Protein AF-A0ABD4Q7L3-F1 (afdb_monomer_lite)

Radius of gyration: 31.9 Å; chains: 1; bounding box: 56×35×97 Å

pLDDT: mean 82.97, std 9.63, range [55.47, 96.81]

Secondary structure (DSSP, 8-state):
--TTS-HHHHHHHHHHHHHHHHHHHHHHHHHHHHHHHHHHHHHHHHHHHHHHHHHHHHHHHHHHHHHHHHHHHHHHHHHT--HHHHHHTT--HHHHHHHHHHHHHHH-GGGG-HHHHHHHH-HHHHHHHHHHHHTS----

Foldseek 3Di:
DLVPDDPVVSVVVVVVVVVVVVVVVVVVLVVVVVVVVVVLLVVLVVVVVVVVVVLCVVLPVLVVLLVQLVVLQVVCVVVVHDSVVSNVVRDDPVVNVVSVVSVVVCVDCVVVPVVVSVVVSHPVCVVVVVVSVVVDDDDD

Sequence (140 aa):
HLRDLNTERRHAVLAATVLHLSRHLTDCAIDMFKKLMGILTRRANNQAAARVTRSVREVQTPLKDVSKVCHAIIKAREKGEDMAKALDLVIQWPAFATSVQAVDTLIAPDVIDGKIEMLQRYPTIRKLAPQFLSTLVFRG

Structure (mmCIF, N/CA/C/O backbone):
data_AF-A0ABD4Q7L3-F1
#
_entry.id   AF-A0ABD4Q7L3-F1
#
loop_
_atom_site.group_PDB
_atom_site.id
_atom_site.type_symbol
_atom_site.label_atom_id
_atom_site.label_alt_id
_atom_site.label_comp_id
_atom_site.label_asym_id
_atom_site.label_entity_id
_atom_site.label_seq_id
_atom_site.pdbx_PDB_ins_code
_atom_site.Cartn_x
_atom_site.Cartn_y
_atom_site.Cartn_z
_atom_site.occupancy
_atom_site.B_iso_or_equiv
_atom_site.auth_seq_id
_atom_site.auth_comp_id
_atom_site.auth_asym_id
_atom_site.auth_atom_id
_atom_site.pdbx_PDB_model_num
ATOM 1 N N . HIS A 1 1 ? 23.487 21.770 -47.163 1.00 65.06 1 HIS A N 1
ATOM 2 C CA . HIS A 1 1 ? 24.306 21.182 -46.079 1.00 65.06 1 HIS A CA 1
ATOM 3 C C . HIS A 1 1 ? 24.476 19.658 -46.150 1.00 65.06 1 HIS A C 1
ATOM 5 O O . HIS A 1 1 ? 25.609 19.228 -46.287 1.00 65.06 1 HIS A O 1
ATOM 11 N N . LEU A 1 2 ? 23.434 18.808 -46.086 1.00 66.12 2 LEU A N 1
ATOM 12 C CA . LEU A 1 2 ? 23.606 17.332 -46.190 1.00 66.12 2 LEU A CA 1
ATOM 13 C C . LEU A 1 2 ? 23.742 16.805 -47.634 1.00 66.12 2 LEU A C 1
ATOM 15 O O . LEU A 1 2 ? 24.401 15.793 -47.874 1.00 66.12 2 LEU A O 1
ATOM 19 N N . ARG A 1 3 ? 23.117 17.492 -48.601 1.00 73.88 3 ARG A N 1
ATOM 20 C CA . ARG A 1 3 ? 23.193 17.167 -50.038 1.00 73.88 3 ARG A CA 1
ATOM 21 C C . ARG A 1 3 ? 24.555 17.479 -50.668 1.00 73.88 3 ARG A C 1
ATOM 23 O O . ARG A 1 3 ? 24.882 16.880 -51.683 1.00 73.88 3 ARG A O 1
ATOM 30 N N . ASP A 1 4 ? 25.346 18.331 -50.024 1.00 81.25 4 ASP A N 1
ATOM 31 C CA . ASP A 1 4 ? 26.659 18.772 -50.516 1.00 81.25 4 ASP A CA 1
ATOM 32 C C . ASP A 1 4 ? 27.794 17.838 -50.054 1.00 81.25 4 ASP A C 1
ATOM 34 O O . ASP A 1 4 ? 28.928 17.939 -50.513 1.00 81.25 4 ASP A O 1
ATOM 38 N N . LEU A 1 5 ? 27.493 16.899 -49.146 1.00 83.19 5 LEU A N 1
ATOM 39 C CA . LEU A 1 5 ? 28.414 15.846 -48.725 1.00 83.19 5 LEU A CA 1
ATOM 40 C C . LEU A 1 5 ? 28.433 14.709 -49.749 1.00 83.19 5 LEU A C 1
ATOM 42 O O . LEU A 1 5 ? 27.383 14.328 -50.283 1.00 83.19 5 LEU A O 1
ATOM 46 N N . ASN A 1 6 ? 29.616 14.117 -49.945 1.00 89.06 6 ASN A N 1
ATOM 47 C CA . ASN A 1 6 ? 29.748 12.856 -50.669 1.00 89.06 6 ASN A CA 1
ATOM 48 C C . ASN A 1 6 ? 28.935 11.743 -49.976 1.00 89.06 6 ASN A C 1
ATOM 50 O O . ASN A 1 6 ? 28.613 11.828 -48.787 1.00 89.06 6 ASN A O 1
ATOM 54 N N . THR A 1 7 ? 28.571 10.714 -50.738 1.00 89.75 7 THR A N 1
ATOM 55 C CA . THR A 1 7 ? 27.643 9.661 -50.300 1.00 89.75 7 THR A CA 1
ATOM 56 C C . THR A 1 7 ? 28.088 8.985 -49.001 1.00 89.75 7 THR A C 1
ATOM 58 O O . THR A 1 7 ? 27.281 8.840 -48.087 1.00 89.75 7 THR A O 1
ATOM 61 N N . GLU A 1 8 ? 29.382 8.686 -48.865 1.00 90.38 8 GLU A N 1
ATOM 62 C CA . GLU A 1 8 ? 29.963 8.082 -47.658 1.00 90.38 8 GLU A CA 1
ATOM 63 C C . GLU A 1 8 ? 29.814 8.970 -46.418 1.00 90.38 8 GLU A C 1
ATOM 65 O O . GLU A 1 8 ? 29.303 8.533 -45.386 1.00 90.38 8 GLU A O 1
ATOM 70 N N . ARG A 1 9 ? 30.185 10.256 -46.507 1.00 89.25 9 ARG A N 1
ATOM 71 C CA . ARG A 1 9 ? 30.033 11.196 -45.383 1.00 89.25 9 ARG A CA 1
ATOM 72 C C . ARG A 1 9 ? 28.567 11.423 -45.043 1.00 89.25 9 ARG A C 1
ATOM 74 O O . ARG A 1 9 ? 28.232 11.560 -43.870 1.00 89.25 9 ARG A O 1
ATOM 81 N N . ARG A 1 10 ? 27.683 11.437 -46.043 1.00 92.94 10 ARG A N 1
ATOM 82 C CA . ARG A 1 10 ? 26.237 11.540 -45.818 1.00 92.94 10 ARG A CA 1
ATOM 83 C C . ARG A 1 10 ? 25.713 10.330 -45.044 1.00 92.94 10 ARG A C 1
ATOM 85 O O . ARG A 1 10 ? 24.997 10.525 -44.065 1.00 92.94 10 ARG A O 1
ATOM 92 N N . HIS A 1 11 ? 26.082 9.112 -45.440 1.00 93.88 11 HIS A N 1
ATOM 93 C CA . HIS A 1 11 ? 25.696 7.895 -44.723 1.00 93.88 11 HIS A CA 1
ATOM 94 C C . HIS A 1 11 ? 26.267 7.859 -43.306 1.00 93.88 11 HIS A C 1
ATOM 96 O O . HIS A 1 11 ? 25.527 7.561 -42.372 1.00 93.88 11 HIS A O 1
ATOM 102 N N . ALA A 1 12 ? 27.533 8.240 -43.123 1.00 93.88 12 ALA A N 1
ATOM 103 C CA . ALA A 1 12 ? 28.151 8.311 -41.802 1.00 93.88 12 ALA A CA 1
ATOM 104 C C . ALA A 1 12 ? 27.418 9.295 -40.873 1.00 93.88 12 ALA A C 1
ATOM 106 O O . ALA A 1 12 ? 27.132 8.960 -39.725 1.00 93.88 12 ALA A O 1
ATOM 107 N N . VAL A 1 13 ? 27.053 10.483 -41.373 1.00 94.31 13 VAL A N 1
ATOM 108 C CA . VAL A 1 13 ? 26.292 11.474 -40.594 1.00 94.31 13 VAL A CA 1
ATOM 109 C C . VAL A 1 13 ? 24.889 10.962 -40.267 1.00 94.31 13 VAL A C 1
ATOM 111 O O . VAL A 1 13 ? 24.468 11.083 -39.123 1.00 94.31 13 VAL A O 1
ATOM 114 N N . LEU A 1 14 ? 24.182 10.350 -41.223 1.00 94.94 14 LEU A N 1
ATOM 115 C CA . LEU A 1 14 ? 22.853 9.774 -40.981 1.00 94.94 14 LEU A CA 1
ATOM 116 C C . LEU A 1 14 ? 22.893 8.615 -39.974 1.00 94.94 14 LEU A C 1
ATOM 118 O O . LEU A 1 14 ? 22.049 8.536 -39.086 1.00 94.94 14 LEU A O 1
ATOM 122 N N . ALA A 1 15 ? 23.885 7.731 -40.068 1.00 95.81 15 ALA A N 1
ATOM 123 C CA . ALA A 1 15 ? 24.061 6.649 -39.107 1.00 95.81 15 ALA A CA 1
ATOM 124 C C . ALA A 1 15 ? 24.372 7.198 -37.706 1.00 95.81 15 ALA A C 1
ATOM 126 O O . ALA A 1 15 ? 23.769 6.771 -36.720 1.00 95.81 15 ALA A O 1
ATOM 127 N N . ALA A 1 16 ? 25.265 8.189 -37.611 1.00 95.25 16 ALA A N 1
ATOM 128 C CA . ALA A 1 16 ? 25.606 8.831 -36.347 1.00 95.25 16 ALA A CA 1
ATOM 129 C C . ALA A 1 16 ? 24.401 9.539 -35.707 1.00 95.25 16 ALA A C 1
ATOM 131 O O . ALA A 1 16 ? 24.200 9.415 -34.497 1.00 95.25 16 ALA A O 1
ATOM 132 N N . THR A 1 17 ? 23.572 10.238 -36.492 1.00 95.75 17 THR A N 1
ATOM 133 C CA . THR A 1 17 ? 22.369 10.907 -35.972 1.00 95.75 17 THR A CA 1
ATOM 134 C C . THR A 1 17 ? 21.314 9.910 -35.513 1.00 95.75 17 THR A C 1
ATOM 136 O O . THR A 1 17 ? 20.751 10.097 -34.435 1.00 95.75 17 THR A O 1
ATOM 139 N N . VAL A 1 18 ? 21.086 8.823 -36.257 1.00 96.81 18 VAL A N 1
ATOM 140 C CA . VAL A 1 18 ? 20.170 7.746 -35.840 1.00 96.81 18 VAL A CA 1
ATOM 141 C C . VAL A 1 18 ? 20.642 7.104 -34.534 1.00 96.81 18 VAL A C 1
ATOM 143 O O . VAL A 1 18 ? 19.846 6.942 -33.610 1.00 96.81 18 VAL A O 1
ATOM 146 N N . LEU A 1 19 ? 21.937 6.801 -34.404 1.00 94.56 19 LEU A N 1
ATOM 147 C CA . LEU A 1 19 ? 22.505 6.241 -33.171 1.00 94.56 19 LEU A CA 1
ATOM 148 C C . LEU A 1 19 ? 22.420 7.212 -31.988 1.00 94.56 19 LEU A C 1
ATOM 150 O O . LEU A 1 19 ? 22.184 6.790 -30.854 1.00 94.56 19 LEU A O 1
ATOM 154 N N . HIS A 1 20 ? 22.630 8.506 -32.233 1.00 95.50 20 HIS A N 1
ATOM 155 C CA . HIS A 1 20 ? 22.486 9.538 -31.212 1.00 95.50 20 HIS A CA 1
ATOM 156 C C . HIS A 1 20 ? 21.033 9.643 -30.735 1.00 95.50 20 HIS A C 1
ATOM 158 O O . HIS A 1 20 ? 20.776 9.578 -29.533 1.00 95.50 20 HIS A O 1
ATOM 164 N N . LEU A 1 21 ? 20.082 9.723 -31.668 1.00 96.06 21 LEU A N 1
ATOM 165 C CA . LEU A 1 21 ? 18.662 9.826 -31.350 1.00 96.06 21 LEU A CA 1
ATOM 166 C C . LEU A 1 21 ? 18.143 8.564 -30.652 1.00 96.06 21 LEU A C 1
ATOM 168 O O . LEU A 1 21 ? 17.412 8.672 -29.673 1.00 96.06 21 LEU A O 1
ATOM 172 N N . SER A 1 22 ? 18.558 7.376 -31.097 1.00 92.12 22 SER A N 1
ATOM 173 C CA . SER A 1 22 ? 18.190 6.108 -30.457 1.00 92.12 22 SER A CA 1
ATOM 174 C C . SER A 1 22 ? 18.645 6.052 -28.998 1.00 92.12 22 SER A C 1
ATOM 176 O O . SER A 1 22 ? 17.879 5.605 -28.144 1.00 92.12 22 SER A O 1
ATOM 178 N N . ARG A 1 23 ? 19.865 6.520 -28.695 1.00 92.69 23 ARG A N 1
ATOM 179 C CA . ARG A 1 23 ? 20.345 6.634 -27.308 1.00 92.69 23 ARG A CA 1
ATOM 180 C C . ARG A 1 23 ? 19.506 7.623 -26.513 1.00 92.69 23 ARG A C 1
ATOM 182 O O . ARG A 1 23 ? 18.954 7.250 -25.487 1.00 92.69 23 ARG A O 1
ATOM 189 N N . HIS A 1 24 ? 19.328 8.832 -27.041 1.00 94.94 24 HIS A N 1
ATOM 190 C CA . HIS A 1 24 ? 18.562 9.876 -26.366 1.00 94.94 24 HIS A CA 1
ATOM 191 C C . HIS A 1 24 ? 17.119 9.440 -26.055 1.00 94.94 24 HIS A C 1
ATOM 193 O O . HIS A 1 24 ? 16.615 9.668 -24.957 1.00 94.94 24 HIS A O 1
ATOM 199 N N . LEU A 1 25 ? 16.444 8.781 -27.002 1.00 94.88 25 LEU A N 1
ATOM 200 C CA . LEU A 1 25 ? 15.093 8.255 -26.796 1.00 94.88 25 LEU A CA 1
ATOM 201 C C . LEU A 1 25 ? 15.060 7.131 -25.757 1.00 94.88 25 LEU A C 1
ATOM 203 O O . LEU A 1 25 ? 14.116 7.072 -24.972 1.00 94.88 25 LEU A O 1
ATOM 207 N N . THR A 1 26 ? 16.082 6.275 -25.722 1.00 92.88 26 THR A N 1
ATOM 208 C CA . THR A 1 26 ? 16.200 5.217 -24.709 1.00 92.88 26 THR A CA 1
ATOM 209 C C . THR A 1 26 ? 16.346 5.816 -23.312 1.00 92.88 26 THR A C 1
ATOM 211 O O . THR A 1 26 ? 15.606 5.432 -22.406 1.00 92.88 26 THR A O 1
ATOM 214 N N . ASP A 1 27 ? 17.220 6.812 -23.150 1.00 93.75 27 ASP A N 1
ATOM 215 C CA . ASP A 1 27 ? 17.404 7.519 -21.878 1.00 93.75 27 ASP A CA 1
ATOM 216 C C . ASP A 1 27 ? 16.103 8.204 -21.430 1.00 93.75 27 ASP A C 1
ATOM 218 O O . ASP A 1 27 ? 15.658 8.032 -20.292 1.00 93.75 27 ASP A O 1
ATOM 222 N N . CYS A 1 28 ? 15.417 8.891 -22.352 1.00 96.19 28 CYS A N 1
ATOM 223 C CA . CYS A 1 28 ? 14.116 9.507 -22.079 1.00 96.19 28 CYS A CA 1
ATOM 224 C C . CYS A 1 28 ? 13.063 8.477 -21.647 1.00 96.19 28 CYS A C 1
ATOM 226 O O . CYS A 1 28 ? 12.322 8.712 -20.688 1.00 96.19 28 CYS A O 1
ATOM 228 N N . ALA A 1 29 ? 12.987 7.336 -22.336 1.00 93.62 29 ALA A N 1
ATOM 229 C CA . ALA A 1 29 ? 12.043 6.273 -22.013 1.00 93.62 29 ALA A CA 1
ATOM 230 C C . ALA A 1 29 ? 12.314 5.692 -20.617 1.00 93.62 29 ALA A C 1
ATOM 232 O O . ALA A 1 29 ? 11.380 5.511 -19.831 1.00 93.62 29 ALA A O 1
ATOM 233 N N . ILE A 1 30 ? 13.586 5.459 -20.279 1.00 94.25 30 ILE A N 1
ATOM 234 C CA . ILE A 1 30 ? 14.004 4.992 -18.952 1.00 94.25 30 ILE A CA 1
ATOM 235 C C . ILE A 1 30 ? 13.620 6.014 -17.875 1.00 94.25 30 ILE A C 1
ATOM 237 O O . ILE A 1 30 ? 13.093 5.634 -16.827 1.00 94.25 30 ILE A O 1
ATOM 241 N N . ASP A 1 31 ? 13.827 7.306 -18.114 1.00 95.94 31 ASP A N 1
ATOM 242 C CA . ASP A 1 31 ? 13.477 8.346 -17.145 1.00 95.94 31 ASP A CA 1
ATOM 243 C C . ASP A 1 31 ? 11.965 8.500 -16.953 1.00 95.94 31 ASP A C 1
ATOM 245 O O . ASP A 1 31 ? 11.493 8.661 -15.820 1.00 95.94 31 ASP A O 1
ATOM 249 N N . MET A 1 32 ? 11.178 8.391 -18.025 1.00 94.88 32 MET A N 1
ATOM 250 C CA . MET A 1 32 ? 9.718 8.333 -17.923 1.00 94.88 32 MET A CA 1
ATOM 251 C C . MET A 1 32 ? 9.266 7.111 -17.123 1.00 94.88 32 MET A C 1
ATOM 253 O O . MET A 1 32 ? 8.410 7.235 -16.243 1.00 94.88 32 MET A O 1
ATOM 257 N N . PHE A 1 33 ? 9.875 5.952 -17.375 1.00 92.69 33 PHE A N 1
ATOM 258 C CA . PHE A 1 33 ? 9.591 4.729 -16.636 1.00 92.69 33 PHE A CA 1
ATOM 259 C C . PHE A 1 33 ? 9.917 4.883 -15.143 1.00 92.69 33 PHE A C 1
ATOM 261 O O . PHE A 1 33 ? 9.061 4.601 -14.305 1.00 92.69 33 PHE A O 1
ATOM 268 N N . LYS A 1 34 ? 11.088 5.430 -14.784 1.00 92.38 34 LYS A N 1
ATOM 269 C CA . LYS A 1 34 ? 11.451 5.739 -13.385 1.00 92.38 34 LYS A CA 1
ATOM 270 C C . LYS A 1 34 ? 10.423 6.654 -12.713 1.00 92.38 34 LYS A C 1
ATOM 272 O O . LYS A 1 34 ? 9.984 6.373 -11.596 1.00 92.38 34 LYS A O 1
ATOM 277 N N . LYS A 1 35 ? 10.001 7.730 -13.387 1.00 94.25 35 LYS A N 1
ATOM 278 C CA . LYS A 1 35 ? 8.984 8.661 -12.862 1.00 94.25 35 LYS A CA 1
ATOM 279 C C . LYS A 1 35 ? 7.646 7.960 -12.634 1.00 94.25 35 LYS A C 1
ATOM 281 O O . LYS A 1 35 ? 7.054 8.101 -11.563 1.00 94.25 35 LYS A O 1
ATOM 286 N N . LEU A 1 36 ? 7.192 7.167 -13.603 1.00 91.94 36 LEU A N 1
ATOM 287 C CA . LEU A 1 36 ? 5.952 6.396 -13.507 1.00 91.94 36 LEU A CA 1
ATOM 288 C C . LEU A 1 36 ? 6.007 5.394 -12.346 1.00 91.94 36 LEU A C 1
ATOM 290 O O . LEU A 1 36 ? 5.063 5.307 -11.559 1.00 91.94 36 LEU A O 1
ATOM 294 N N . MET A 1 37 ? 7.133 4.701 -12.181 1.00 88.75 37 MET A N 1
ATOM 295 C CA . MET A 1 37 ? 7.374 3.787 -11.064 1.00 88.75 37 MET A CA 1
ATOM 296 C C . MET A 1 37 ? 7.308 4.499 -9.710 1.00 88.75 37 MET A C 1
ATOM 298 O O . MET A 1 37 ? 6.671 3.995 -8.780 1.00 88.75 37 MET A O 1
ATOM 302 N N . GLY A 1 38 ? 7.885 5.698 -9.603 1.00 89.56 38 GLY A N 1
ATOM 303 C CA . GLY A 1 38 ? 7.792 6.528 -8.402 1.00 89.56 38 GLY A CA 1
ATOM 304 C C . GLY A 1 38 ? 6.351 6.929 -8.068 1.00 89.56 38 GLY A C 1
ATOM 305 O O . GLY A 1 38 ? 5.919 6.804 -6.920 1.00 89.56 38 GLY A O 1
ATOM 306 N N . ILE A 1 39 ? 5.573 7.338 -9.074 1.00 90.75 39 ILE A N 1
ATOM 307 C CA . ILE A 1 39 ? 4.156 7.703 -8.911 1.00 90.75 39 ILE A CA 1
ATOM 308 C C . ILE A 1 39 ? 3.329 6.499 -8.448 1.00 90.75 39 ILE A C 1
ATOM 310 O O . ILE A 1 39 ? 2.574 6.609 -7.478 1.00 90.75 39 ILE A O 1
ATOM 314 N N . LEU A 1 40 ? 3.474 5.347 -9.111 1.00 88.19 40 LEU A N 1
ATOM 315 C CA . LEU A 1 40 ? 2.744 4.129 -8.753 1.00 88.19 40 LEU A CA 1
ATOM 316 C C . LEU A 1 40 ? 3.097 3.657 -7.341 1.00 88.19 40 LEU A C 1
ATOM 318 O O . LEU A 1 40 ? 2.200 3.319 -6.569 1.00 88.19 40 LEU A O 1
ATOM 322 N N . THR A 1 41 ? 4.380 3.703 -6.981 1.00 86.12 41 THR A N 1
ATOM 323 C CA . THR A 1 41 ? 4.844 3.313 -5.645 1.00 86.12 41 THR A CA 1
ATOM 324 C C . THR A 1 41 ? 4.274 4.234 -4.573 1.00 86.12 41 THR A C 1
ATOM 326 O O . THR A 1 41 ? 3.724 3.763 -3.576 1.00 86.12 41 THR A O 1
ATOM 329 N N . ARG A 1 42 ? 4.314 5.554 -4.796 1.00 87.69 42 ARG A N 1
ATOM 330 C CA . ARG A 1 42 ? 3.730 6.534 -3.872 1.00 87.69 42 ARG A CA 1
ATOM 331 C C . ARG A 1 42 ? 2.223 6.337 -3.718 1.00 87.69 42 ARG A C 1
ATOM 333 O O . ARG A 1 42 ? 1.719 6.364 -2.599 1.00 87.69 42 ARG A O 1
ATOM 340 N N . ARG A 1 43 ? 1.502 6.098 -4.818 1.00 87.06 43 ARG A N 1
ATOM 341 C CA . ARG A 1 43 ? 0.058 5.826 -4.788 1.00 87.06 43 ARG A CA 1
ATOM 342 C C . ARG A 1 43 ? -0.261 4.580 -3.966 1.00 87.06 43 ARG A C 1
ATOM 344 O O . ARG A 1 43 ? -1.149 4.634 -3.120 1.00 87.06 43 ARG A O 1
ATOM 351 N N . ALA A 1 44 ? 0.464 3.491 -4.194 1.00 84.12 44 ALA A N 1
ATOM 352 C CA . ALA A 1 44 ? 0.277 2.249 -3.457 1.00 84.12 44 ALA A CA 1
ATOM 353 C C . ALA A 1 44 ? 0.578 2.409 -1.957 1.00 84.12 44 ALA A C 1
ATOM 355 O O . ALA A 1 44 ? -0.187 1.940 -1.114 1.00 84.12 44 ALA A O 1
ATOM 356 N N . ASN A 1 45 ? 1.644 3.138 -1.613 1.00 83.94 45 ASN A N 1
ATOM 357 C CA . ASN A 1 45 ? 1.997 3.430 -0.223 1.00 83.94 45 ASN A CA 1
ATOM 358 C C . ASN A 1 45 ? 0.924 4.280 0.466 1.00 83.94 45 ASN A C 1
ATOM 360 O O . ASN A 1 45 ? 0.507 3.947 1.572 1.00 83.94 45 ASN A O 1
ATOM 364 N N . ASN A 1 46 ? 0.427 5.322 -0.205 1.00 86.44 46 ASN A N 1
ATOM 365 C CA . ASN A 1 46 ? -0.641 6.170 0.323 1.00 86.44 46 ASN A CA 1
ATOM 366 C C . ASN A 1 46 ? -1.942 5.385 0.541 1.00 86.44 46 ASN A C 1
ATOM 368 O O . ASN A 1 46 ? -2.608 5.575 1.554 1.00 86.44 46 ASN A O 1
ATOM 372 N N . GLN A 1 47 ? -2.306 4.491 -0.384 1.00 83.31 47 GLN A N 1
ATOM 373 C CA . GLN A 1 47 ? -3.491 3.643 -0.232 1.00 83.31 47 GLN A CA 1
ATOM 374 C C . GLN A 1 47 ? -3.353 2.669 0.940 1.00 83.31 47 GLN A C 1
ATOM 376 O O . GLN A 1 47 ? -4.298 2.514 1.709 1.00 83.31 47 GLN A O 1
ATOM 381 N N . ALA A 1 48 ? -2.186 2.045 1.103 1.00 80.94 48 ALA A N 1
ATOM 382 C CA . ALA A 1 48 ? -1.908 1.176 2.244 1.00 80.94 48 ALA A CA 1
ATOM 383 C C . ALA A 1 48 ? -1.960 1.954 3.572 1.00 80.94 48 ALA A C 1
ATOM 385 O O . ALA A 1 48 ? -2.660 1.543 4.492 1.00 80.94 48 ALA A O 1
ATOM 386 N N . ALA A 1 49 ? -1.320 3.126 3.646 1.00 80.56 49 ALA A N 1
ATOM 387 C CA . ALA A 1 49 ? -1.375 3.983 4.831 1.00 80.56 49 ALA A CA 1
ATOM 388 C C . ALA A 1 49 ? -2.818 4.388 5.179 1.00 80.56 49 ALA A C 1
ATOM 390 O O . ALA A 1 49 ? -3.232 4.270 6.328 1.00 80.56 49 ALA A O 1
ATOM 391 N N . ALA A 1 50 ? -3.618 4.781 4.182 1.00 82.44 50 ALA A N 1
ATOM 392 C CA . ALA A 1 50 ? -5.025 5.119 4.382 1.00 82.44 50 ALA A CA 1
ATOM 393 C C . ALA A 1 50 ? -5.861 3.927 4.886 1.00 82.44 50 ALA A C 1
ATOM 395 O O . ALA A 1 50 ? -6.750 4.121 5.715 1.00 82.44 50 ALA A O 1
ATOM 396 N N . ARG A 1 51 ? -5.577 2.700 4.423 1.00 78.31 51 ARG A N 1
ATOM 397 C CA . ARG A 1 51 ? -6.230 1.478 4.928 1.00 78.31 51 ARG A CA 1
ATOM 398 C C . ARG A 1 51 ? -5.909 1.235 6.399 1.00 78.31 51 ARG A C 1
ATOM 400 O O . ARG A 1 51 ? -6.838 0.991 7.158 1.00 78.31 51 ARG A O 1
ATOM 407 N N . VAL A 1 52 ? -4.645 1.378 6.802 1.00 75.50 52 VAL A N 1
ATOM 408 C CA . VAL A 1 52 ? -4.231 1.254 8.211 1.00 75.50 52 VAL A CA 1
ATOM 409 C C . VAL A 1 52 ? -4.896 2.327 9.075 1.00 75.50 52 VAL A C 1
ATOM 411 O O . VAL A 1 52 ? -5.436 2.034 10.135 1.00 75.50 52 VAL A O 1
ATOM 414 N N . THR A 1 53 ? -4.928 3.583 8.626 1.00 76.56 53 THR A N 1
ATOM 415 C CA . THR A 1 53 ? -5.618 4.646 9.377 1.00 76.56 53 THR A CA 1
ATOM 416 C C . THR A 1 53 ? -7.114 4.360 9.521 1.00 76.56 53 THR A C 1
ATOM 418 O O . THR A 1 53 ? -7.697 4.603 10.579 1.00 76.56 53 THR A O 1
ATOM 421 N N . ARG A 1 54 ? -7.746 3.833 8.467 1.00 78.50 54 ARG A N 1
ATOM 422 C CA . ARG A 1 54 ? -9.158 3.454 8.491 1.00 78.50 54 ARG A CA 1
ATOM 423 C C . ARG A 1 54 ? -9.416 2.289 9.446 1.00 78.50 54 ARG A C 1
ATOM 425 O O . ARG A 1 54 ? -10.333 2.404 10.253 1.00 78.50 54 ARG A O 1
ATOM 432 N N . SER A 1 55 ? -8.597 1.238 9.411 1.00 73.81 55 SER A N 1
ATOM 433 C CA . SER A 1 55 ? -8.751 0.093 10.313 1.00 73.81 55 SER A CA 1
ATOM 434 C C . SER A 1 55 ? -8.562 0.501 11.776 1.00 73.81 55 SER A C 1
ATOM 436 O O . SER A 1 55 ? -9.394 0.167 12.613 1.00 73.81 55 SER A O 1
ATOM 438 N N . VAL A 1 56 ? -7.560 1.332 12.087 1.00 73.44 56 VAL A N 1
ATOM 439 C CA . VAL A 1 56 ? -7.367 1.885 13.441 1.00 73.44 56 VAL A CA 1
ATOM 440 C C . VAL A 1 56 ? -8.603 2.659 13.914 1.00 73.44 56 VAL A C 1
ATOM 442 O O . VAL A 1 56 ? -9.014 2.528 15.067 1.00 73.44 56 VAL A O 1
ATOM 445 N N . ARG A 1 57 ? -9.230 3.445 13.030 1.00 78.25 57 ARG A N 1
ATOM 446 C CA . ARG A 1 57 ? -10.450 4.196 13.361 1.00 78.25 57 ARG A CA 1
ATOM 447 C C . ARG A 1 57 ? -11.657 3.284 13.583 1.00 78.25 57 ARG A C 1
ATOM 449 O O . ARG A 1 57 ? -12.427 3.535 14.506 1.00 78.25 57 ARG A O 1
ATOM 456 N N . GLU A 1 58 ? -11.825 2.254 12.760 1.00 79.31 58 GLU A N 1
ATOM 457 C CA . GLU A 1 58 ? -12.919 1.279 12.883 1.00 79.31 58 GLU A CA 1
ATOM 458 C C . GLU A 1 58 ? -12.818 0.475 14.194 1.00 79.31 58 GLU A C 1
ATOM 460 O O . GLU A 1 58 ? -13.832 0.152 14.807 1.00 79.31 58 GLU A O 1
ATOM 465 N N . VAL A 1 59 ? -11.599 0.250 14.689 1.00 75.44 59 VAL A N 1
ATOM 466 C CA . VAL A 1 59 ? -11.308 -0.562 15.885 1.00 75.44 59 VAL A CA 1
ATOM 467 C C . VAL A 1 59 ? -11.348 0.243 17.183 1.00 75.44 59 VAL A C 1
ATOM 469 O O . VAL A 1 59 ? -11.541 -0.309 18.268 1.00 75.44 59 VAL A O 1
ATOM 472 N N . GLN A 1 60 ? -11.211 1.566 17.099 1.00 80.88 60 GLN A N 1
ATOM 473 C CA . GLN A 1 60 ? -11.186 2.431 18.274 1.00 80.88 60 GLN A CA 1
ATOM 474 C C . GLN A 1 60 ? -12.458 2.306 19.131 1.00 80.88 60 GLN A C 1
ATOM 476 O O . GLN A 1 60 ? -12.375 2.377 20.357 1.00 80.88 60 GLN A O 1
ATOM 481 N N . THR A 1 61 ? -13.626 2.136 18.508 1.00 82.81 61 THR A N 1
ATOM 482 C CA . THR A 1 61 ? -14.902 2.009 19.227 1.00 82.81 61 THR A CA 1
ATOM 483 C C . THR A 1 61 ? -15.022 0.656 19.946 1.00 82.81 61 THR A C 1
ATOM 485 O O . THR A 1 61 ? -15.162 0.685 21.169 1.00 82.81 61 THR A O 1
ATOM 488 N N . PRO A 1 62 ? -14.853 -0.507 19.277 1.00 82.00 62 PRO A N 1
ATOM 489 C CA . PRO A 1 62 ? -14.808 -1.808 19.952 1.00 82.00 62 PRO A CA 1
ATOM 490 C C . PRO A 1 62 ? -13.800 -1.873 21.107 1.00 82.00 62 PRO A C 1
ATOM 492 O O . PRO A 1 62 ? -14.143 -2.321 22.199 1.00 82.00 62 PRO A O 1
ATOM 495 N N . LEU A 1 63 ? -12.579 -1.352 20.918 1.00 84.12 63 LEU A N 1
ATOM 496 C CA . LEU A 1 63 ? -11.562 -1.320 21.979 1.00 84.12 63 LEU A CA 1
ATOM 497 C C . LEU A 1 63 ? -11.977 -0.459 23.176 1.00 84.12 63 LEU A C 1
ATOM 499 O O . LEU A 1 63 ? 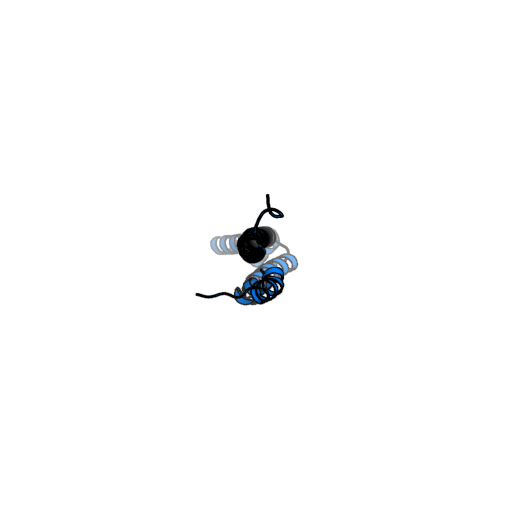-11.698 -0.819 24.320 1.00 84.12 63 LEU A O 1
ATOM 503 N N . LYS A 1 64 ? -12.639 0.681 22.938 1.00 85.38 64 LYS A N 1
ATOM 504 C CA . LYS A 1 64 ? -13.177 1.513 24.024 1.00 85.38 64 LYS A CA 1
ATOM 505 C C . LYS A 1 64 ? -14.233 0.760 24.821 1.00 85.38 64 LYS A C 1
ATOM 507 O O . LYS A 1 64 ? -14.233 0.869 26.043 1.00 85.38 64 LYS A O 1
ATOM 512 N N . ASP A 1 65 ? -15.104 0.007 24.162 1.00 84.38 65 ASP A N 1
ATOM 513 C CA . ASP A 1 65 ? -16.165 -0.737 24.842 1.00 84.38 65 ASP A CA 1
ATOM 514 C C . ASP A 1 65 ? -15.610 -1.921 25.639 1.00 84.38 65 ASP A C 1
ATOM 516 O O . ASP A 1 65 ? -15.970 -2.086 26.806 1.00 84.38 65 ASP A O 1
ATOM 520 N N . VAL A 1 66 ? -14.638 -2.652 25.083 1.00 84.62 66 VAL A N 1
ATOM 521 C CA . VAL A 1 66 ? -13.890 -3.679 25.826 1.00 84.62 66 VAL A CA 1
ATOM 522 C C . VAL A 1 66 ? -13.182 -3.067 27.042 1.00 84.62 66 VAL A C 1
ATOM 524 O O . VAL A 1 66 ? -13.284 -3.591 28.149 1.00 84.62 66 VAL A O 1
ATOM 527 N N . SER A 1 67 ? -12.527 -1.913 26.882 1.00 86.38 67 SER A N 1
ATOM 528 C CA . SER A 1 67 ? -11.846 -1.224 27.987 1.00 86.38 67 SER A CA 1
ATOM 529 C C . SER A 1 67 ? -12.806 -0.777 29.096 1.00 86.38 67 SER A C 1
ATOM 531 O O . SER A 1 67 ? -12.505 -0.972 30.277 1.00 86.38 67 SER A O 1
ATOM 533 N N . LYS A 1 68 ? -13.979 -0.226 28.750 1.00 87.38 68 LYS A N 1
ATOM 534 C CA . LYS A 1 68 ? -15.013 0.156 29.732 1.00 87.38 68 LYS A CA 1
ATOM 535 C C . LYS A 1 68 ? -15.484 -1.044 30.549 1.00 87.38 68 LYS A C 1
ATOM 537 O O . LYS A 1 68 ? -15.606 -0.932 31.767 1.00 87.38 68 LYS A O 1
ATOM 542 N N . VAL A 1 69 ? -15.712 -2.180 29.890 1.00 85.88 69 VAL A N 1
ATOM 543 C CA . VAL A 1 69 ? -16.100 -3.433 30.548 1.00 85.88 69 VAL A CA 1
ATOM 544 C C . VAL A 1 69 ? -15.022 -3.900 31.521 1.00 85.88 69 VAL A C 1
ATOM 546 O O . VAL A 1 69 ? -15.325 -4.156 32.685 1.00 85.88 69 VAL A O 1
ATOM 549 N N . CYS A 1 70 ? -13.757 -3.931 31.094 1.00 83.62 70 CYS A N 1
ATOM 550 C CA . CYS A 1 70 ? -12.649 -4.304 31.974 1.00 83.62 70 CYS A CA 1
ATOM 551 C C . CYS A 1 70 ? -12.572 -3.400 33.215 1.00 83.62 70 CYS A C 1
ATOM 553 O O . CYS A 1 70 ? -12.432 -3.902 34.329 1.00 83.62 70 CYS A O 1
ATOM 555 N N . HIS A 1 71 ? -12.731 -2.082 33.054 1.00 86.25 71 HIS A N 1
ATOM 556 C CA . HIS A 1 71 ? -12.747 -1.146 34.186 1.00 86.25 71 HIS A CA 1
ATOM 557 C C . HIS A 1 71 ? -13.930 -1.385 35.134 1.00 86.25 71 HIS A C 1
ATOM 559 O O . HIS A 1 71 ? -13.762 -1.294 36.350 1.00 86.25 71 HIS A O 1
ATOM 565 N N . ALA A 1 72 ? -15.113 -1.701 34.601 1.00 86.44 72 ALA A N 1
ATOM 566 C CA . ALA A 1 72 ? -16.295 -2.005 35.406 1.00 86.44 72 ALA A CA 1
ATOM 567 C C . ALA A 1 72 ? -16.084 -3.257 36.268 1.00 86.44 72 ALA A C 1
ATOM 569 O O . ALA A 1 72 ? -16.363 -3.236 37.467 1.00 86.44 72 ALA A O 1
ATOM 570 N N . ILE A 1 73 ? -15.513 -4.310 35.675 1.00 85.06 73 ILE A N 1
ATOM 571 C CA . ILE A 1 73 ? -15.196 -5.565 36.367 1.00 85.06 73 ILE A CA 1
ATOM 572 C C . ILE A 1 73 ? -14.134 -5.339 37.452 1.00 85.06 73 ILE A C 1
ATOM 574 O O . ILE A 1 73 ? -14.314 -5.795 38.582 1.00 85.06 73 ILE A O 1
ATOM 578 N N . ILE A 1 74 ? -13.052 -4.613 37.141 1.00 84.06 74 ILE A N 1
ATOM 579 C CA . ILE A 1 74 ? -11.989 -4.295 38.112 1.00 84.06 74 ILE A CA 1
ATOM 580 C C . ILE A 1 74 ? -12.578 -3.550 39.315 1.00 84.06 74 ILE A C 1
ATOM 582 O O . ILE A 1 74 ? -12.369 -3.958 40.456 1.00 84.06 74 ILE A O 1
ATOM 586 N N . LYS A 1 75 ? -13.389 -2.518 39.065 1.00 86.31 75 LYS A N 1
ATOM 587 C CA . LYS A 1 75 ? -14.011 -1.706 40.116 1.00 86.31 75 LYS A CA 1
ATOM 588 C C . LYS A 1 75 ? -14.997 -2.501 40.976 1.00 86.31 75 LYS A C 1
ATOM 590 O O . LYS A 1 75 ? -15.034 -2.303 42.188 1.00 86.31 75 LYS A O 1
ATOM 595 N N . ALA A 1 76 ? -15.786 -3.391 40.373 1.00 86.69 76 ALA A N 1
ATOM 596 C CA . ALA A 1 76 ? -16.703 -4.258 41.111 1.00 86.69 76 ALA A CA 1
ATOM 597 C C . ALA A 1 76 ? -15.937 -5.215 42.031 1.00 86.69 76 ALA A C 1
ATOM 599 O O . ALA A 1 76 ? -16.262 -5.341 43.211 1.00 86.69 76 ALA A O 1
ATOM 600 N N . ARG A 1 77 ? -14.850 -5.809 41.521 1.00 82.06 77 ARG A N 1
ATOM 601 C CA . ARG A 1 77 ? -13.967 -6.681 42.301 1.00 82.06 77 ARG A CA 1
ATOM 602 C C . ARG A 1 77 ? -13.328 -5.949 43.483 1.00 82.06 77 ARG A C 1
ATOM 604 O O . ARG A 1 77 ? -13.314 -6.492 44.582 1.00 82.06 77 ARG A O 1
ATOM 611 N N . GLU A 1 78 ? -12.822 -4.735 43.273 1.00 87.12 78 GLU A N 1
ATOM 612 C CA . GLU A 1 78 ? -12.206 -3.915 44.331 1.00 87.12 78 GLU A CA 1
ATOM 613 C C . GLU A 1 78 ? -13.189 -3.550 45.449 1.00 87.12 78 GLU A C 1
ATOM 615 O O . GLU A 1 78 ? -12.793 -3.417 46.605 1.00 87.12 78 GLU A O 1
ATOM 620 N N . LYS A 1 79 ? -14.474 -3.409 45.117 1.00 84.81 79 LYS A N 1
ATOM 621 C CA . LYS A 1 79 ? -15.533 -3.051 46.066 1.00 84.81 79 LYS A CA 1
ATOM 622 C C . LYS A 1 79 ? -16.268 -4.245 46.677 1.00 84.81 79 LYS A C 1
ATOM 624 O O . LYS A 1 79 ? -17.122 -4.042 47.535 1.00 84.81 79 LYS A O 1
ATOM 629 N N . GLY A 1 80 ? -15.970 -5.468 46.236 1.00 81.69 80 GLY A N 1
ATOM 630 C CA . GLY A 1 80 ? -16.728 -6.664 46.618 1.00 81.69 80 GLY A CA 1
ATOM 631 C C . GLY A 1 80 ? -18.169 -6.673 46.089 1.00 81.69 80 GLY A C 1
ATOM 632 O O . GLY A 1 80 ? -19.032 -7.325 46.672 1.00 81.69 80 GLY A O 1
ATOM 633 N N . GLU A 1 81 ? -18.443 -5.931 45.014 1.00 83.50 81 GLU A N 1
ATOM 634 C CA . GLU A 1 81 ? -19.752 -5.855 44.362 1.00 83.50 81 GLU A CA 1
ATOM 635 C C . GLU A 1 81 ? -19.926 -6.989 43.333 1.00 83.50 81 GLU A C 1
ATOM 637 O O . GLU A 1 81 ? -18.961 -7.564 42.824 1.00 83.50 81 GLU A O 1
ATOM 642 N N . ASP A 1 82 ? -21.179 -7.302 42.998 1.00 82.75 82 ASP A N 1
ATOM 643 C CA . ASP A 1 82 ? -21.511 -8.298 41.979 1.00 82.75 82 ASP A CA 1
ATOM 644 C C . ASP A 1 82 ? -21.058 -7.829 40.584 1.00 82.75 82 ASP A C 1
ATOM 646 O O . ASP A 1 82 ? -21.573 -6.855 40.024 1.00 82.75 82 ASP A O 1
ATOM 650 N N . MET A 1 83 ? -20.092 -8.552 40.015 1.00 77.56 83 MET A N 1
ATOM 651 C CA . MET A 1 83 ? -19.497 -8.261 38.710 1.00 77.56 83 MET A CA 1
ATOM 652 C C . MET A 1 83 ? -20.512 -8.340 37.565 1.00 77.56 83 MET A C 1
ATOM 654 O O . MET A 1 83 ? -20.401 -7.562 36.618 1.00 77.56 83 MET A O 1
ATOM 658 N N . ALA A 1 84 ? -21.502 -9.237 37.644 1.00 76.44 84 ALA A N 1
ATOM 659 C CA . ALA A 1 84 ? -22.519 -9.375 36.602 1.00 76.44 84 ALA A CA 1
ATOM 660 C C . ALA A 1 84 ? -23.414 -8.129 36.555 1.00 76.44 84 ALA A C 1
ATOM 662 O O . ALA A 1 84 ? -23.627 -7.550 35.491 1.00 76.44 84 ALA A O 1
ATOM 663 N N . LYS A 1 85 ? -23.831 -7.632 37.727 1.00 79.94 85 LYS A N 1
ATOM 664 C CA . LYS A 1 85 ? -24.591 -6.376 37.827 1.00 79.94 85 LYS A CA 1
ATOM 665 C C . LYS A 1 85 ? -23.785 -5.164 37.372 1.00 79.94 85 LYS A C 1
ATOM 667 O O . LYS A 1 85 ? -24.330 -4.280 36.719 1.00 79.94 85 LYS A O 1
ATOM 672 N N . ALA A 1 86 ? -22.498 -5.103 37.711 1.00 80.00 86 ALA A N 1
ATOM 673 C CA . ALA A 1 86 ? -21.629 -4.010 37.279 1.00 80.00 86 ALA A CA 1
ATOM 674 C C . ALA A 1 86 ? -21.442 -3.974 35.755 1.00 80.00 86 ALA A C 1
ATOM 676 O O . ALA A 1 86 ? -21.296 -2.898 35.174 1.00 80.00 86 ALA A O 1
ATOM 677 N N . LEU A 1 87 ? -21.467 -5.139 35.111 1.00 78.69 87 LEU A N 1
ATOM 678 C CA . LEU A 1 87 ? -21.364 -5.265 33.668 1.00 78.69 87 LEU A CA 1
ATOM 679 C C . LEU A 1 87 ? -22.632 -4.787 32.943 1.00 78.69 87 LEU A C 1
ATOM 681 O O . LEU A 1 87 ? -22.524 -3.985 32.012 1.00 78.69 87 LEU A O 1
ATOM 685 N N . ASP A 1 88 ? -23.810 -5.223 33.403 1.00 82.12 88 ASP A N 1
ATOM 686 C CA . ASP A 1 88 ? -25.110 -4.839 32.827 1.00 82.12 88 ASP A CA 1
ATOM 687 C C . ASP A 1 88 ? -25.334 -3.316 32.844 1.00 82.12 88 ASP A C 1
ATOM 689 O O . ASP A 1 88 ? -26.020 -2.766 31.982 1.00 82.12 88 ASP A O 1
ATOM 693 N N . LEU A 1 89 ? -24.717 -2.610 33.799 1.00 81.69 89 LEU A N 1
ATOM 694 C CA . LEU A 1 89 ? -24.759 -1.148 33.897 1.00 81.69 89 LEU A CA 1
ATOM 695 C C . LEU A 1 89 ? -23.949 -0.428 32.807 1.00 81.69 89 LEU A C 1
ATOM 697 O O . LEU A 1 89 ? -24.161 0.765 32.582 1.00 81.69 89 LEU A O 1
ATOM 701 N N . VAL A 1 90 ? -23.000 -1.109 32.162 1.00 80.44 90 VAL A N 1
ATOM 702 C CA . VAL A 1 90 ? -22.040 -0.491 31.234 1.00 80.44 90 VAL A CA 1
ATOM 703 C C . VAL A 1 90 ? -22.306 -0.880 29.785 1.00 80.44 90 VAL A C 1
ATOM 705 O O . VAL A 1 90 ? -22.131 -0.042 28.896 1.00 80.44 90 VAL A O 1
ATOM 708 N N . ILE A 1 91 ? -22.731 -2.119 29.522 1.00 79.38 91 ILE A N 1
ATOM 709 C CA . ILE A 1 91 ? -23.047 -2.583 28.167 1.00 79.38 91 ILE A CA 1
ATOM 710 C C . ILE A 1 91 ? -23.987 -3.795 28.186 1.00 79.38 91 ILE A C 1
ATOM 712 O O . ILE A 1 91 ? -23.942 -4.619 29.091 1.00 79.38 91 ILE A O 1
ATOM 716 N N . GLN A 1 92 ? -24.798 -3.947 27.135 1.00 84.06 92 GLN A N 1
ATOM 717 C CA . GLN A 1 92 ? -25.574 -5.170 26.916 1.00 84.06 92 GLN A CA 1
ATOM 718 C C . GLN A 1 92 ? -24.663 -6.312 26.440 1.00 84.06 92 GLN A C 1
ATOM 720 O O . GLN A 1 92 ? -23.844 -6.123 25.536 1.00 84.06 92 GLN A O 1
ATOM 725 N N . TRP A 1 93 ? -24.852 -7.520 26.979 1.00 81.00 93 TRP A N 1
ATOM 726 C CA . TRP A 1 93 ? -24.018 -8.691 26.668 1.00 81.00 93 TRP A CA 1
ATOM 727 C C . TRP A 1 93 ? -23.837 -8.989 25.160 1.00 81.00 93 TRP A C 1
ATOM 729 O O . TRP A 1 93 ? -22.699 -9.213 24.738 1.00 81.00 93 TRP A O 1
ATOM 739 N N . PRO A 1 94 ? -24.875 -8.908 24.296 1.00 84.12 94 PRO A N 1
ATOM 740 C CA . PRO A 1 94 ? -24.705 -9.133 22.854 1.00 84.12 94 PRO A CA 1
ATOM 741 C C . PRO A 1 94 ? -23.805 -8.092 22.169 1.00 84.12 94 PRO A C 1
ATOM 743 O O . PRO A 1 94 ? -23.040 -8.418 21.259 1.00 84.12 94 PRO A O 1
ATOM 746 N N . ALA A 1 95 ? -23.864 -6.836 22.619 1.00 81.50 95 ALA A N 1
ATOM 747 C CA . ALA A 1 95 ? -23.018 -5.769 22.094 1.00 81.50 95 ALA A CA 1
ATOM 748 C C . ALA A 1 95 ? -21.554 -5.966 22.517 1.00 81.50 95 ALA A C 1
ATOM 750 O O . ALA A 1 95 ? -20.651 -5.759 21.709 1.00 81.50 95 ALA A O 1
ATOM 751 N N . PHE A 1 96 ? -21.314 -6.447 23.741 1.00 81.81 96 PHE A N 1
ATOM 752 C CA . PHE A 1 96 ? -19.969 -6.801 24.196 1.00 81.81 96 PHE A CA 1
ATOM 753 C C . PHE A 1 96 ? -19.362 -7.947 23.380 1.00 81.81 96 PHE A C 1
ATOM 755 O O . PHE A 1 96 ? -18.243 -7.809 22.890 1.00 81.81 96 PHE A O 1
ATOM 762 N N . ALA A 1 97 ? -20.111 -9.034 23.161 1.00 83.75 97 ALA A N 1
ATOM 763 C CA . ALA A 1 97 ? -19.657 -10.155 22.335 1.00 83.75 97 ALA A CA 1
ATOM 764 C C . ALA A 1 97 ? -19.300 -9.707 20.905 1.00 83.75 97 ALA A C 1
ATOM 766 O O . ALA A 1 97 ? -18.275 -10.116 20.363 1.00 83.75 97 ALA A O 1
ATOM 767 N N . THR A 1 98 ? -20.094 -8.796 20.334 1.00 85.81 98 THR A N 1
ATOM 768 C CA . THR A 1 98 ? -19.822 -8.198 19.017 1.00 85.81 98 THR A CA 1
ATOM 769 C C . THR A 1 98 ? -18.525 -7.381 19.022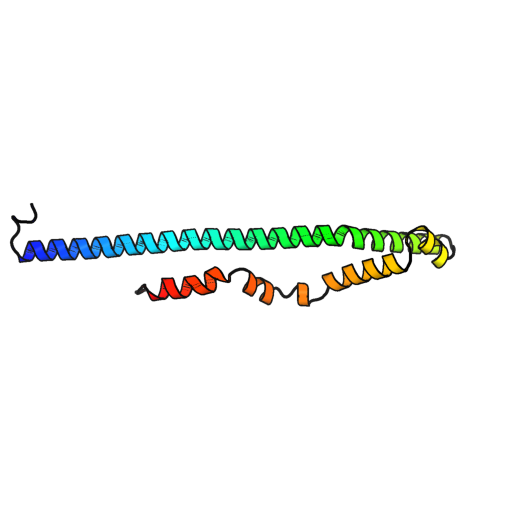 1.00 85.81 98 THR A C 1
ATOM 771 O O . THR A 1 98 ? -17.714 -7.506 18.104 1.00 85.81 98 THR A O 1
ATOM 774 N N . SER A 1 99 ? -18.287 -6.574 20.062 1.00 83.81 99 SER A N 1
ATOM 775 C CA . SER A 1 99 ? -17.047 -5.800 20.209 1.00 83.81 99 SER A CA 1
ATOM 776 C C . SER A 1 99 ? -15.814 -6.691 20.376 1.00 83.81 99 SER A C 1
ATOM 778 O O . SER A 1 99 ? -14.780 -6.399 19.780 1.00 83.81 99 SER A O 1
ATOM 780 N N . VAL A 1 100 ? -15.918 -7.791 21.129 1.00 84.75 100 VAL A N 1
ATOM 781 C CA . VAL A 1 100 ? -14.830 -8.775 21.278 1.00 84.75 100 VAL A CA 1
ATOM 782 C C . VAL A 1 100 ? -14.535 -9.456 19.941 1.00 84.75 100 VAL A C 1
ATOM 784 O O . VAL A 1 100 ? -13.393 -9.446 19.495 1.00 84.75 100 VAL A O 1
ATOM 787 N N . GLN A 1 101 ? -15.563 -9.926 19.232 1.00 84.75 101 GLN A N 1
ATOM 788 C CA . GLN A 1 101 ? -15.392 -10.553 17.919 1.00 84.75 101 GLN A CA 1
ATOM 789 C C . GLN A 1 101 ? -14.777 -9.594 16.884 1.00 84.75 101 GLN A C 1
ATOM 791 O O . GLN A 1 101 ? -13.961 -10.006 16.055 1.00 84.75 101 GLN A O 1
ATOM 796 N N . ALA A 1 102 ? -15.135 -8.306 16.931 1.00 80.50 102 ALA A N 1
ATOM 797 C CA . ALA A 1 102 ? -14.539 -7.281 16.077 1.00 80.50 102 ALA A CA 1
ATOM 798 C C . ALA A 1 102 ? -13.042 -7.073 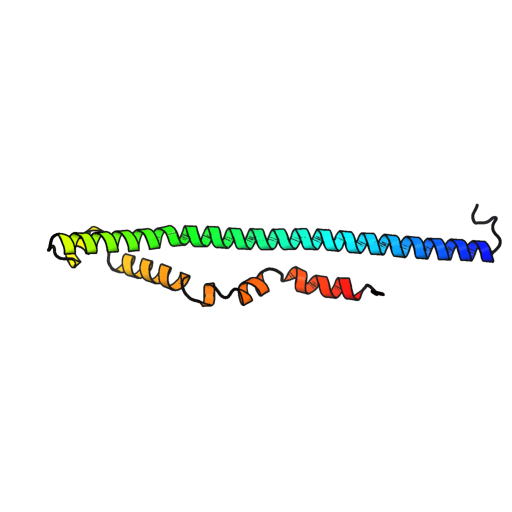16.374 1.00 80.50 102 ALA A C 1
ATOM 800 O O . ALA A 1 102 ? -12.258 -6.864 15.448 1.00 80.50 102 ALA A O 1
ATOM 801 N N . VAL A 1 103 ? -12.638 -7.159 17.646 1.00 80.88 103 VAL A N 1
ATOM 802 C CA . VAL A 1 103 ? -11.226 -7.114 18.058 1.00 80.88 103 VAL A CA 1
ATOM 803 C C . VAL A 1 103 ? -10.485 -8.381 17.611 1.00 80.88 103 VAL A C 1
ATOM 805 O O . VAL A 1 103 ? -9.418 -8.268 17.008 1.00 80.88 103 VAL A O 1
ATOM 808 N N . ASP A 1 104 ? -11.066 -9.565 17.806 1.00 80.50 104 ASP A N 1
ATOM 809 C CA . ASP A 1 104 ? -10.460 -10.850 17.417 1.00 80.50 104 ASP A CA 1
ATOM 810 C C . ASP A 1 104 ? -10.242 -10.958 15.903 1.00 80.50 104 ASP A C 1
ATOM 812 O O . ASP A 1 104 ? -9.176 -11.370 15.444 1.00 80.50 104 ASP A O 1
ATOM 816 N N . THR A 1 105 ? -11.224 -10.513 15.114 1.00 77.00 105 THR A N 1
ATOM 817 C CA . THR A 1 105 ? -11.133 -10.477 13.643 1.00 77.00 105 THR A CA 1
ATOM 818 C C . THR A 1 105 ? -9.960 -9.618 13.170 1.00 77.00 105 THR A C 1
ATOM 820 O O . THR A 1 105 ? -9.373 -9.883 12.125 1.00 77.00 105 THR A O 1
ATOM 823 N N . LEU A 1 106 ? -9.600 -8.586 13.934 1.00 67.44 106 LEU A N 1
ATOM 824 C CA . LEU A 1 106 ? -8.529 -7.669 13.573 1.00 67.44 106 LEU A CA 1
ATOM 825 C C . LEU A 1 106 ? -7.135 -8.164 13.990 1.00 67.44 106 LEU A C 1
AT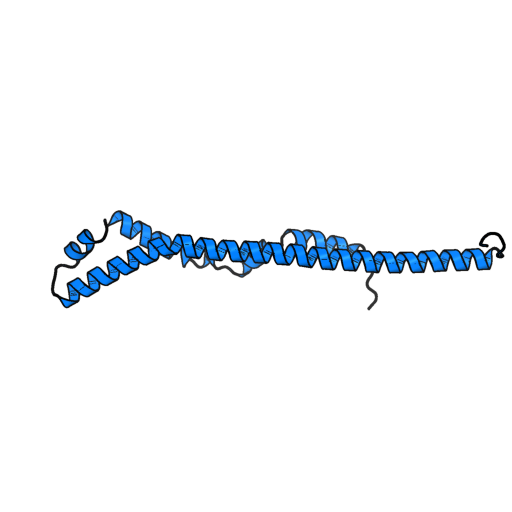OM 827 O O . LEU A 1 106 ? -6.150 -7.842 13.330 1.00 67.44 106 LEU A O 1
ATOM 831 N N . ILE A 1 107 ? -7.045 -8.923 15.084 1.00 70.25 107 ILE A N 1
ATOM 832 C CA . ILE A 1 107 ? -5.790 -9.531 15.558 1.00 70.25 107 ILE A CA 1
ATOM 833 C C . ILE A 1 107 ? -5.483 -10.82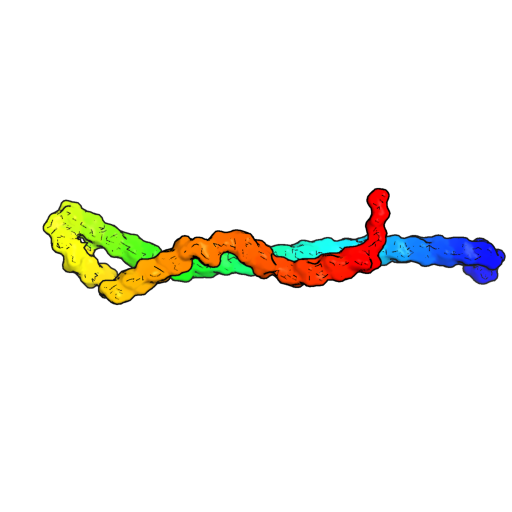0 14.768 1.00 70.25 107 ILE A C 1
ATOM 835 O O . ILE A 1 107 ? -4.365 -11.335 14.826 1.00 70.25 107 ILE A O 1
ATOM 839 N N . ALA A 1 108 ? -6.451 -11.324 13.994 1.00 68.50 108 ALA A N 1
ATOM 840 C CA . ALA A 1 108 ? -6.291 -12.509 13.168 1.00 68.50 108 ALA A CA 1
ATOM 841 C C . ALA A 1 108 ? -5.079 -12.385 12.213 1.00 68.50 108 ALA A C 1
ATOM 843 O O . ALA A 1 108 ? -4.959 -11.399 11.477 1.00 68.50 108 ALA A O 1
ATOM 844 N N . PRO A 1 109 ? -4.192 -13.397 12.176 1.00 58.00 109 PRO A N 1
ATOM 845 C CA . PRO A 1 109 ? -2.945 -13.349 11.411 1.00 58.00 109 PRO A CA 1
ATOM 846 C C . PRO A 1 109 ? -3.158 -13.190 9.898 1.00 58.00 109 PRO A C 1
ATOM 848 O O . PRO A 1 109 ? -2.314 -12.597 9.234 1.00 58.00 109 PRO A O 1
ATOM 851 N N . ASP A 1 110 ? -4.305 -13.621 9.363 1.00 55.47 110 ASP A N 1
ATOM 852 C CA . ASP A 1 110 ? -4.649 -13.500 7.938 1.00 55.47 110 ASP A CA 1
ATOM 853 C C . ASP A 1 110 ? -4.851 -12.041 7.480 1.00 55.47 110 ASP A C 1
ATOM 855 O O . ASP A 1 110 ? -4.677 -11.721 6.303 1.00 55.47 110 ASP A O 1
ATOM 859 N N . VAL A 1 111 ? -5.178 -11.129 8.406 1.00 56.44 111 VAL A N 1
ATOM 860 C CA . VAL A 1 111 ? -5.277 -9.680 8.143 1.00 56.44 111 VAL A CA 1
ATOM 861 C C . VAL A 1 111 ? -3.890 -9.019 8.145 1.00 56.44 111 VAL A C 1
ATOM 863 O O . VAL A 1 111 ? -3.711 -7.950 7.560 1.00 56.44 111 VAL A O 1
ATOM 866 N N . ILE A 1 112 ? -2.894 -9.674 8.749 1.00 55.91 112 ILE A N 1
ATOM 867 C CA . ILE A 1 112 ? -1.520 -9.186 8.938 1.00 55.91 112 ILE A CA 1
ATOM 868 C C . ILE A 1 112 ? -0.519 -10.078 8.176 1.00 55.91 112 ILE A C 1
ATOM 870 O O . ILE A 1 112 ? 0.651 -10.187 8.545 1.00 55.91 112 ILE A O 1
ATOM 874 N N . ASP A 1 113 ? -0.930 -10.723 7.080 1.00 59.59 113 ASP A N 1
ATOM 875 C CA . ASP A 1 113 ? 0.043 -11.360 6.192 1.00 59.59 113 ASP A CA 1
ATOM 876 C C . ASP A 1 113 ? 0.731 -10.287 5.334 1.00 59.59 113 ASP A C 1
ATOM 878 O O . ASP A 1 113 ? 0.301 -9.933 4.228 1.00 59.59 113 ASP A O 1
ATOM 882 N N . GLY A 1 114 ? 1.850 -9.774 5.851 1.00 61.09 114 GLY A N 1
ATOM 883 C CA . GLY A 1 114 ? 2.678 -8.779 5.169 1.00 61.09 114 GLY A CA 1
ATOM 884 C C . GLY A 1 114 ? 3.158 -9.227 3.782 1.00 61.09 114 GLY A C 1
ATOM 885 O O . GLY A 1 114 ? 3.445 -8.381 2.928 1.00 61.09 114 GLY A O 1
ATOM 886 N N . LYS A 1 115 ? 3.201 -10.538 3.496 1.00 58.88 115 LYS A N 1
ATOM 887 C CA . LYS A 1 115 ? 3.551 -11.056 2.168 1.00 58.88 115 LYS A CA 1
ATOM 888 C C . LYS A 1 115 ? 2.396 -10.865 1.189 1.00 58.88 115 LYS A C 1
ATOM 890 O O . LYS A 1 115 ? 2.632 -10.381 0.080 1.00 58.88 115 LYS A O 1
ATOM 895 N N . ILE A 1 116 ? 1.161 -11.185 1.579 1.00 64.12 116 ILE A N 1
ATOM 896 C CA . ILE A 1 116 ? -0.032 -10.934 0.750 1.00 64.12 116 ILE A CA 1
ATOM 897 C C . ILE A 1 116 ? -0.215 -9.432 0.531 1.00 64.12 116 ILE A C 1
ATOM 899 O O . ILE A 1 116 ? -0.441 -9.007 -0.607 1.00 64.12 116 ILE A O 1
ATOM 903 N N . GLU A 1 117 ? -0.035 -8.620 1.573 1.00 65.38 117 GLU A N 1
ATOM 904 C CA . GLU A 1 117 ? -0.110 -7.163 1.458 1.00 65.38 117 GLU A CA 1
ATOM 905 C C . GLU A 1 117 ? 0.915 -6.634 0.443 1.00 65.38 117 GLU A C 1
ATOM 907 O O . GLU A 1 117 ? 0.562 -5.873 -0.463 1.00 65.38 117 GLU A O 1
ATOM 912 N N . MET A 1 118 ? 2.166 -7.104 0.507 1.00 66.06 118 MET A N 1
ATOM 913 C CA . MET A 1 118 ? 3.205 -6.729 -0.455 1.00 66.06 118 MET A CA 1
ATOM 914 C C . MET A 1 118 ? 2.839 -7.133 -1.892 1.00 66.06 118 MET A C 1
ATOM 916 O O . MET A 1 118 ? 3.061 -6.361 -2.832 1.00 66.06 118 MET A O 1
ATOM 920 N N . LEU A 1 119 ? 2.258 -8.322 -2.082 1.00 66.00 119 LEU A N 1
ATOM 921 C CA . LEU A 1 119 ? 1.823 -8.804 -3.396 1.00 66.00 119 LEU A CA 1
ATOM 922 C C . LEU A 1 119 ? 0.661 -7.979 -3.967 1.00 66.00 119 LEU A C 1
ATOM 924 O O . LEU A 1 119 ? 0.636 -7.741 -5.178 1.00 66.00 119 LEU A O 1
ATOM 928 N N . GLN A 1 120 ? -0.259 -7.516 -3.121 1.00 69.56 120 GLN A N 1
ATOM 929 C CA . GLN A 1 120 ? -1.385 -6.662 -3.511 1.00 69.56 120 GLN A CA 1
ATOM 930 C C . GLN A 1 120 ? -0.989 -5.195 -3.733 1.00 69.56 120 GLN A C 1
ATOM 932 O O . GLN A 1 120 ? -1.707 -4.464 -4.418 1.00 69.56 120 GLN A O 1
ATOM 937 N N . ARG A 1 121 ? 0.147 -4.748 -3.185 1.00 73.62 121 ARG A N 1
ATOM 938 C CA . ARG A 1 121 ? 0.575 -3.341 -3.226 1.00 73.62 121 ARG A CA 1
ATOM 939 C C . ARG A 1 121 ? 1.017 -2.881 -4.618 1.00 73.62 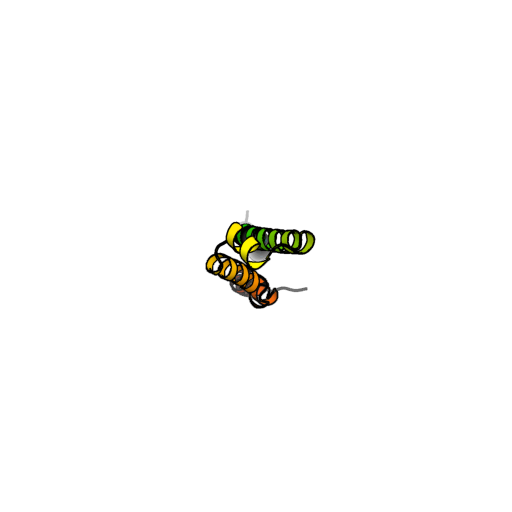121 ARG A C 1
ATOM 941 O O . ARG A 1 121 ? 0.816 -1.720 -4.962 1.00 73.62 121 ARG A O 1
ATOM 948 N N . TYR A 1 122 ? 1.572 -3.767 -5.452 1.00 78.44 122 TYR A N 1
ATOM 949 C CA . TYR A 1 122 ? 2.228 -3.371 -6.713 1.00 78.44 122 TYR A CA 1
ATOM 950 C C . TYR A 1 122 ? 1.800 -4.153 -7.982 1.00 78.44 122 TYR A C 1
ATOM 952 O O . TYR A 1 122 ? 2.656 -4.514 -8.797 1.00 78.44 122 TYR A O 1
ATOM 960 N N . PRO A 1 123 ? 0.496 -4.399 -8.228 1.00 81.06 123 PRO A N 1
ATOM 961 C CA . PRO A 1 123 ? 0.036 -5.228 -9.347 1.00 81.06 123 PRO A CA 1
ATOM 962 C C . PRO A 1 123 ? 0.391 -4.628 -10.716 1.00 81.06 123 PRO A C 1
ATOM 964 O O . PRO A 1 123 ? 0.895 -5.326 -11.596 1.00 81.06 123 PRO A O 1
ATOM 967 N N . THR A 1 124 ? 0.199 -3.318 -10.889 1.00 82.94 124 THR A N 1
ATOM 968 C CA . THR A 1 124 ? 0.511 -2.614 -12.144 1.00 82.94 124 THR A CA 1
ATOM 969 C C . THR A 1 124 ? 2.004 -2.636 -12.454 1.00 82.94 124 THR A C 1
ATOM 971 O O . THR A 1 124 ? 2.391 -2.837 -13.601 1.00 82.94 124 THR A O 1
ATOM 974 N N . ILE A 1 125 ? 2.847 -2.488 -11.428 1.00 84.44 125 ILE A N 1
ATOM 975 C CA . ILE A 1 125 ? 4.306 -2.531 -11.564 1.00 84.44 125 ILE A CA 1
ATOM 976 C C . ILE A 1 125 ? 4.755 -3.917 -12.030 1.00 84.44 125 ILE A C 1
ATOM 978 O O . ILE A 1 125 ? 5.521 -4.018 -12.985 1.00 84.44 125 ILE A O 1
ATOM 982 N N . ARG A 1 126 ? 4.235 -4.986 -11.411 1.00 84.69 126 ARG A N 1
ATOM 983 C CA . ARG A 1 126 ? 4.570 -6.370 -11.780 1.00 84.69 126 ARG A CA 1
ATOM 984 C C . ARG A 1 126 ? 4.204 -6.695 -13.230 1.00 84.69 126 ARG A C 1
ATOM 986 O O . ARG A 1 126 ? 4.907 -7.473 -13.862 1.00 84.69 126 ARG A O 1
ATOM 993 N N . LYS A 1 127 ? 3.128 -6.102 -13.757 1.00 86.56 127 LYS A N 1
ATOM 994 C CA . LYS A 1 127 ? 2.715 -6.286 -15.155 1.00 86.56 127 LYS A CA 1
ATOM 995 C C . LYS A 1 127 ? 3.550 -5.445 -16.127 1.00 86.56 127 LYS A C 1
ATOM 997 O O . LYS A 1 127 ? 3.963 -5.951 -17.164 1.00 86.56 127 LYS A O 1
ATOM 1002 N N . LEU A 1 128 ? 3.787 -4.175 -15.799 1.00 85.38 128 LEU A N 1
ATOM 1003 C CA . LEU A 1 128 ? 4.390 -3.205 -16.716 1.00 85.38 128 LEU A CA 1
ATOM 1004 C C . LEU A 1 128 ? 5.919 -3.303 -16.776 1.00 85.38 128 LEU A C 1
ATOM 1006 O O . LEU A 1 128 ? 6.496 -3.174 -17.853 1.00 85.38 128 LEU A O 1
ATOM 1010 N N . ALA A 1 129 ? 6.581 -3.525 -15.636 1.00 88.88 129 ALA A N 1
ATOM 1011 C CA . ALA A 1 129 ? 8.039 -3.486 -15.561 1.00 88.88 129 ALA A CA 1
ATOM 1012 C C . ALA A 1 129 ? 8.721 -4.545 -16.445 1.00 88.88 129 ALA A C 1
ATOM 1014 O O . ALA A 1 129 ? 9.597 -4.165 -17.220 1.00 88.88 129 ALA A O 1
ATOM 1015 N N . PRO A 1 130 ? 8.312 -5.831 -16.434 1.00 91.25 130 PRO A N 1
ATOM 1016 C CA . PRO A 1 130 ? 8.931 -6.833 -17.300 1.00 91.25 130 PRO A CA 1
ATOM 1017 C C . PRO A 1 130 ? 8.728 -6.531 -18.786 1.00 91.25 130 PRO A C 1
ATOM 1019 O O . PRO A 1 130 ? 9.652 -6.697 -19.574 1.00 91.25 130 PRO A O 1
ATOM 1022 N N . GLN A 1 131 ? 7.543 -6.037 -19.166 1.00 91.75 131 GLN A N 1
ATOM 1023 C CA . GLN A 1 131 ? 7.241 -5.683 -20.554 1.00 91.75 131 GLN A CA 1
ATOM 1024 C C . GLN A 1 131 ? 8.147 -4.554 -21.044 1.00 91.75 131 GLN A C 1
ATOM 1026 O O . GLN A 1 131 ? 8.774 -4.687 -22.089 1.00 91.75 131 GLN A O 1
ATOM 1031 N N . PHE A 1 132 ? 8.284 -3.482 -20.262 1.00 91.31 132 PHE A N 1
ATOM 1032 C CA . PHE A 1 132 ? 9.170 -2.375 -20.610 1.00 91.31 132 PHE A CA 1
ATOM 1033 C C . PHE A 1 132 ? 10.633 -2.827 -20.708 1.00 91.31 132 PHE A C 1
ATOM 1035 O O . PHE A 1 132 ? 11.288 -2.587 -21.720 1.00 91.31 132 PHE A O 1
ATOM 1042 N N . LEU A 1 133 ? 11.127 -3.546 -19.697 1.00 91.50 133 LEU A N 1
ATOM 1043 C CA . LEU A 1 133 ? 12.517 -4.005 -19.661 1.00 91.50 133 LEU A CA 1
ATOM 1044 C C . LEU A 1 133 ? 12.839 -4.985 -20.798 1.00 91.50 133 LEU A C 1
ATOM 1046 O O . LEU A 1 133 ? 13.954 -4.961 -21.304 1.00 91.50 133 LEU A O 1
ATOM 1050 N N . SER A 1 134 ? 11.866 -5.783 -21.251 1.00 92.94 134 SER A N 1
ATOM 1051 C CA . SER A 1 134 ? 12.053 -6.705 -22.380 1.00 92.94 134 SER A CA 1
ATOM 1052 C C . SER A 1 134 ? 12.279 -6.017 -23.731 1.00 92.94 134 SER A C 1
ATOM 1054 O O . SER A 1 134 ? 12.802 -6.642 -24.649 1.00 92.94 134 SER A O 1
ATOM 1056 N N . THR A 1 135 ? 11.920 -4.734 -23.863 1.00 92.00 135 THR A N 1
ATOM 1057 C CA . THR A 1 135 ? 12.150 -3.959 -25.097 1.00 92.00 135 THR A CA 1
ATOM 1058 C C . THR A 1 135 ? 13.554 -3.362 -25.195 1.00 92.00 135 THR A C 1
ATOM 1060 O O . THR A 1 135 ? 13.917 -2.830 -26.244 1.00 92.00 135 THR A O 1
ATOM 1063 N N . LEU A 1 136 ? 14.346 -3.439 -24.121 1.00 88.81 136 LEU A N 1
ATOM 1064 C CA . LEU A 1 136 ? 15.664 -2.821 -24.026 1.00 88.81 136 LEU A CA 1
ATOM 1065 C C . LEU A 1 136 ? 16.759 -3.885 -23.930 1.00 88.81 136 LEU A C 1
ATOM 1067 O O . LEU A 1 136 ? 16.615 -4.899 -23.251 1.00 88.81 136 LEU A O 1
ATOM 1071 N N . VAL A 1 137 ? 17.891 -3.620 -24.582 1.00 86.56 137 VAL A N 1
ATOM 1072 C CA . VAL A 1 137 ? 19.097 -4.443 -24.456 1.00 86.56 137 VAL A CA 1
ATOM 1073 C C . VAL A 1 137 ? 20.059 -3.742 -23.508 1.00 86.56 137 VAL A C 1
ATOM 1075 O O . VAL A 1 137 ? 20.615 -2.696 -23.837 1.00 86.56 137 VAL A O 1
ATOM 1078 N N . PHE A 1 138 ? 20.276 -4.338 -22.340 1.00 81.31 138 PHE A N 1
ATOM 1079 C CA . PHE A 1 138 ? 21.248 -3.859 -21.365 1.00 81.31 138 PHE A CA 1
ATOM 1080 C C . PHE A 1 138 ? 22.601 -4.513 -21.643 1.00 81.31 138 PHE A C 1
ATOM 1082 O O . PHE A 1 138 ? 22.721 -5.737 -21.631 1.00 81.31 138 PHE A O 1
ATOM 1089 N N . ARG A 1 139 ? 23.618 -3.696 -21.916 1.00 79.25 139 ARG A N 1
ATOM 1090 C CA . ARG A 1 139 ? 25.017 -4.128 -21.981 1.00 79.25 139 ARG A CA 1
ATOM 1091 C C . ARG A 1 139 ? 25.709 -3.502 -20.775 1.00 79.25 139 ARG A C 1
ATOM 1093 O O . ARG A 1 139 ? 25.816 -2.280 -20.729 1.00 79.25 139 ARG A O 1
ATOM 1100 N N . GLY A 1 140 ? 25.994 -4.335 -19.774 1.00 62.16 140 GLY A N 1
ATOM 1101 C CA . GLY A 1 140 ? 26.708 -3.942 -18.556 1.00 62.16 140 GLY A CA 1
ATOM 1102 C C . GLY A 1 140 ? 28.163 -3.608 -18.828 1.00 62.16 140 GLY A C 1
ATOM 1103 O O . GLY A 1 140 ? 28.701 -4.139 -19.826 1.00 62.16 140 GLY A O 1
#

Organism: Mycobacterium tuberculosis (NCBI:txid1773)